Protein AF-A0A661DSW7-F1 (afdb_monomer)

Structure (mmCIF, N/CA/C/O backbone):
data_AF-A0A661DSW7-F1
#
_entry.id   AF-A0A661DSW7-F1
#
loop_
_atom_site.group_PDB
_atom_site.id
_atom_site.type_symbol
_atom_site.label_atom_id
_atom_site.label_alt_id
_atom_site.label_comp_id
_atom_site.label_asym_id
_atom_site.label_entity_id
_atom_site.label_seq_id
_atom_site.p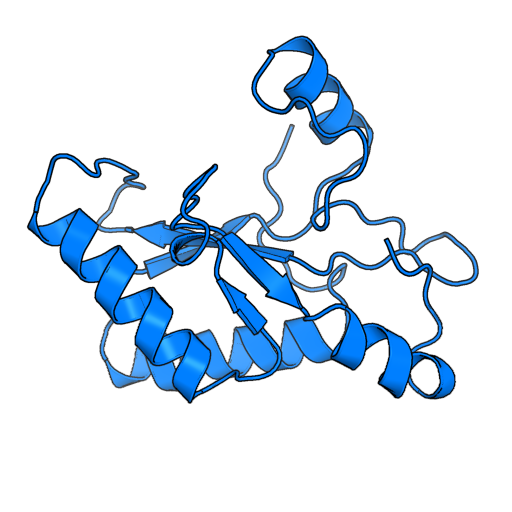dbx_PDB_ins_code
_atom_site.Cartn_x
_atom_site.Cartn_y
_atom_site.Cartn_z
_atom_site.occupancy
_atom_site.B_iso_or_equiv
_atom_site.auth_seq_id
_atom_site.auth_comp_id
_atom_site.auth_asym_id
_atom_site.auth_atom_id
_atom_site.pdbx_PDB_model_num
ATOM 1 N N . MET A 1 1 ? 10.900 18.777 4.172 1.00 61.47 1 MET A N 1
ATOM 2 C CA . MET A 1 1 ? 10.628 17.989 2.950 1.00 61.47 1 MET A CA 1
ATOM 3 C C . MET A 1 1 ? 9.214 17.454 2.988 1.00 61.47 1 MET A C 1
ATOM 5 O O . MET A 1 1 ? 8.763 17.044 4.053 1.00 61.47 1 MET A O 1
ATOM 9 N N . LYS A 1 2 ? 8.532 17.500 1.843 1.00 78.44 2 LYS A N 1
ATOM 10 C CA . LYS A 1 2 ? 7.146 17.061 1.670 1.00 78.44 2 LYS A CA 1
ATOM 11 C C . LYS A 1 2 ? 7.064 15.529 1.736 1.00 78.44 2 LYS A C 1
ATOM 13 O O . LYS A 1 2 ? 8.008 14.841 1.360 1.00 78.44 2 LYS A O 1
ATOM 18 N N . ILE A 1 3 ? 5.968 15.013 2.285 1.00 84.31 3 ILE A N 1
ATOM 19 C CA . ILE A 1 3 ? 5.612 13.593 2.187 1.00 84.31 3 ILE A CA 1
ATOM 20 C C . ILE A 1 3 ? 4.754 13.447 0.934 1.00 84.31 3 ILE A C 1
ATOM 22 O O . ILE A 1 3 ? 3.735 14.139 0.828 1.00 84.31 3 ILE A O 1
ATOM 26 N N . GLU A 1 4 ? 5.165 12.579 0.012 1.00 84.44 4 GLU A N 1
ATOM 27 C CA . GLU A 1 4 ? 4.417 12.336 -1.219 1.00 84.44 4 GLU A CA 1
ATOM 28 C C . GLU A 1 4 ? 3.260 11.368 -0.970 1.00 84.44 4 GLU A C 1
ATOM 30 O O . GLU A 1 4 ? 3.423 10.306 -0.364 1.00 84.44 4 GLU A O 1
ATOM 35 N N . ARG A 1 5 ? 2.076 11.753 -1.447 1.00 87.31 5 ARG A N 1
ATOM 36 C CA . ARG A 1 5 ? 0.819 10.983 -1.362 1.00 87.31 5 ARG A CA 1
ATOM 37 C C . ARG A 1 5 ? 0.164 10.803 -2.732 1.00 87.31 5 ARG A C 1
ATOM 39 O O . ARG A 1 5 ? -1.021 10.510 -2.811 1.00 87.31 5 ARG A O 1
ATOM 46 N N . VAL A 1 6 ? 0.926 11.064 -3.788 1.00 88.56 6 VAL A N 1
ATOM 47 C CA . VAL A 1 6 ? 0.507 10.899 -5.181 1.00 88.56 6 VAL A CA 1
ATOM 48 C C . VAL A 1 6 ? 1.088 9.595 -5.711 1.00 88.56 6 VAL A C 1
ATOM 50 O O . VAL A 1 6 ? 2.059 9.090 -5.160 1.00 88.56 6 VAL A O 1
ATOM 53 N N . THR A 1 7 ? 0.492 9.029 -6.751 1.00 91.88 7 THR A N 1
ATOM 54 C CA . THR A 1 7 ? 0.833 7.683 -7.230 1.00 91.88 7 THR A CA 1
ATOM 55 C C . THR A 1 7 ? 1.716 7.681 -8.475 1.00 91.88 7 THR A C 1
ATOM 57 O O . THR A 1 7 ? 2.211 6.624 -8.845 1.00 91.88 7 THR A O 1
ATOM 60 N N . ASP A 1 8 ? 1.993 8.843 -9.071 1.00 91.50 8 ASP A N 1
ATOM 61 C CA . ASP A 1 8 ? 2.697 8.986 -10.358 1.00 91.50 8 ASP A CA 1
ATOM 62 C C . ASP A 1 8 ? 4.110 8.378 -10.384 1.00 91.50 8 ASP A C 1
ATOM 64 O O . ASP A 1 8 ? 4.639 8.056 -11.443 1.00 91.50 8 ASP A O 1
ATOM 68 N N . MET A 1 9 ? 4.748 8.229 -9.219 1.00 92.81 9 MET A N 1
ATOM 69 C CA . MET A 1 9 ? 6.072 7.611 -9.093 1.00 92.81 9 MET A CA 1
ATOM 70 C C . MET A 1 9 ? 6.036 6.127 -8.713 1.00 92.81 9 MET A C 1
ATOM 72 O O . MET A 1 9 ? 7.092 5.508 -8.546 1.00 92.81 9 MET A O 1
ATOM 76 N N . CYS A 1 10 ? 4.848 5.576 -8.480 1.00 94.75 10 CYS A N 1
ATOM 77 C CA . CYS A 1 10 ? 4.674 4.188 -8.088 1.00 94.75 10 CYS A CA 1
ATOM 78 C C . CYS A 1 10 ? 4.751 3.273 -9.308 1.00 94.75 10 CYS A C 1
ATOM 80 O O . CYS A 1 10 ? 4.429 3.659 -10.428 1.00 94.75 10 CYS A O 1
ATOM 82 N N . HIS A 1 11 ? 5.160 2.031 -9.073 1.00 95.44 11 HIS A N 1
ATOM 83 C CA . HIS A 1 11 ? 5.108 0.993 -10.091 1.00 95.44 11 HIS A CA 1
ATOM 84 C C . HIS A 1 11 ? 3.652 0.822 -10.563 1.00 95.44 11 HIS A C 1
ATOM 86 O O . HIS A 1 11 ? 2.771 0.830 -9.702 1.00 95.44 11 HIS A O 1
ATOM 92 N N . PRO A 1 12 ? 3.359 0.606 -11.860 1.00 95.44 12 PRO A N 1
ATOM 93 C CA . PRO A 1 12 ? 1.979 0.480 -12.346 1.00 95.44 12 PRO A CA 1
ATOM 94 C C . PRO A 1 12 ? 1.129 -0.529 -11.556 1.00 95.44 12 PRO A C 1
ATOM 96 O O . PRO A 1 12 ? 0.057 -0.186 -11.078 1.00 95.44 12 PRO A O 1
ATOM 99 N N . LEU A 1 13 ? 1.672 -1.716 -11.260 1.00 96.06 13 LEU A N 1
ATOM 100 C CA . LEU A 1 13 ? 0.999 -2.696 -10.386 1.00 96.06 13 LEU A CA 1
ATOM 101 C C . LEU A 1 13 ? 0.703 -2.175 -8.966 1.00 96.06 13 LEU A C 1
ATOM 103 O O . LEU A 1 13 ? -0.281 -2.575 -8.353 1.00 96.06 13 LEU A O 1
ATOM 107 N N . MET A 1 14 ? 1.549 -1.297 -8.420 1.00 96.88 14 MET A N 1
ATOM 108 C CA . MET A 1 14 ? 1.283 -0.659 -7.129 1.00 96.88 14 MET A CA 1
ATOM 109 C C . MET A 1 14 ? 0.145 0.359 -7.252 1.00 96.88 14 MET A C 1
ATOM 111 O O . MET A 1 14 ? -0.678 0.440 -6.345 1.00 96.88 14 MET A O 1
ATOM 115 N N . VAL A 1 15 ? 0.060 1.099 -8.362 1.00 96.94 15 VAL A N 1
ATOM 116 C CA . VAL A 1 15 ? -1.072 2.002 -8.635 1.00 96.94 15 VAL A CA 1
ATOM 117 C C . VAL A 1 15 ? -2.383 1.211 -8.649 1.00 96.94 15 VAL A C 1
ATOM 119 O O . VAL A 1 15 ? -3.296 1.552 -7.898 1.00 96.94 15 VAL A O 1
ATOM 122 N N . ASP A 1 16 ? -2.427 0.093 -9.378 1.00 97.00 16 ASP A N 1
ATOM 123 C CA . ASP A 1 16 ? -3.597 -0.794 -9.432 1.00 97.00 16 ASP A CA 1
ATOM 124 C C . ASP A 1 16 ? -3.979 -1.330 -8.036 1.00 97.00 16 ASP A C 1
ATOM 126 O O . ASP A 1 16 ? -5.156 -1.404 -7.669 1.00 97.00 16 ASP A O 1
ATOM 130 N N . CYS A 1 17 ? -2.985 -1.682 -7.211 1.00 98.06 17 CYS A N 1
ATOM 131 C CA . CYS A 1 17 ? -3.223 -2.090 -5.825 1.00 98.06 17 CYS A CA 1
ATOM 132 C C . CYS A 1 17 ? -3.807 -0.949 -4.982 1.00 98.06 17 CYS A C 1
ATOM 134 O O . CYS A 1 17 ? -4.785 -1.162 -4.274 1.00 98.06 17 CYS A O 1
ATOM 136 N N . 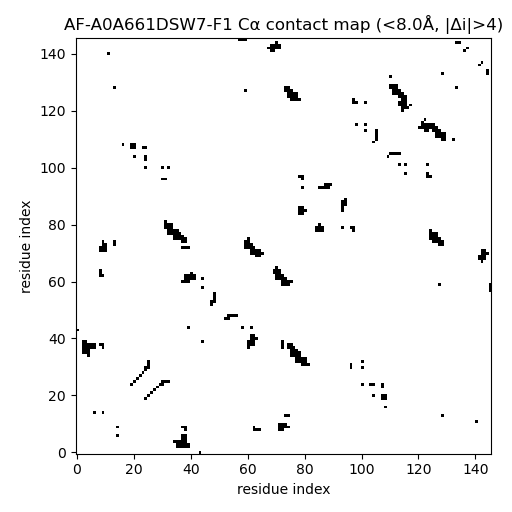ILE A 1 18 ? -3.259 0.265 -5.065 1.00 97.94 18 ILE A N 1
ATOM 137 C CA . ILE A 1 18 ? -3.762 1.434 -4.324 1.00 97.94 18 ILE A CA 1
ATOM 138 C C . ILE A 1 18 ? -5.222 1.723 -4.692 1.00 97.94 18 ILE A C 1
ATOM 140 O O . ILE A 1 18 ? -6.036 2.005 -3.808 1.00 97.94 18 ILE A O 1
ATOM 144 N N . GLU A 1 19 ? -5.578 1.628 -5.973 1.00 97.94 19 GLU A N 1
ATOM 145 C CA . GLU A 1 19 ? -6.955 1.806 -6.437 1.00 97.94 19 GLU A CA 1
ATOM 146 C C . GLU A 1 19 ? -7.896 0.734 -5.881 1.00 97.94 19 GLU A C 1
ATOM 148 O O . GLU A 1 19 ? -8.968 1.066 -5.359 1.00 97.94 19 GLU A O 1
ATOM 153 N N . ARG A 1 20 ? -7.489 -0.543 -5.917 1.00 98.31 20 ARG A N 1
ATOM 154 C CA . ARG A 1 20 ? -8.254 -1.637 -5.298 1.00 98.31 20 ARG A CA 1
ATOM 155 C C . ARG A 1 20 ? -8.402 -1.439 -3.794 1.00 98.31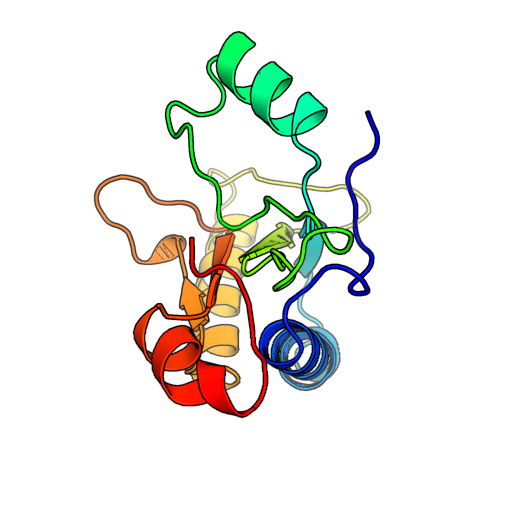 20 ARG A C 1
ATOM 157 O O . ARG A 1 20 ? -9.521 -1.509 -3.301 1.00 98.31 20 ARG A O 1
ATOM 164 N N . ILE A 1 21 ? -7.335 -1.093 -3.076 1.00 98.38 21 ILE A N 1
ATOM 165 C CA . ILE A 1 21 ? -7.384 -0.802 -1.635 1.00 98.38 21 ILE A CA 1
ATOM 166 C C . ILE A 1 21 ? -8.376 0.328 -1.347 1.00 98.38 21 ILE A C 1
ATOM 168 O O . ILE A 1 21 ? -9.228 0.200 -0.469 1.00 98.38 21 ILE A O 1
ATOM 172 N N . ASN A 1 22 ? -8.312 1.431 -2.095 1.00 97.62 22 ASN A N 1
ATOM 173 C CA . ASN A 1 22 ? -9.227 2.551 -1.891 1.00 97.62 22 ASN A CA 1
ATOM 174 C C . ASN A 1 22 ? -10.685 2.133 -2.119 1.00 97.62 22 ASN A C 1
ATOM 176 O O . ASN A 1 22 ? -11.542 2.417 -1.286 1.00 97.62 22 ASN A O 1
ATOM 180 N N . ASN A 1 23 ? -10.975 1.428 -3.210 1.00 98.00 23 ASN A N 1
ATOM 181 C CA . ASN A 1 23 ? -12.349 1.115 -3.598 1.00 98.00 23 ASN A CA 1
ATOM 182 C C . ASN A 1 23 ? -12.946 -0.070 -2.832 1.00 98.00 23 ASN A C 1
ATOM 184 O O . ASN A 1 23 ? -14.084 0.004 -2.370 1.00 98.00 23 ASN A O 1
ATOM 188 N N . LYS A 1 24 ? -12.188 -1.159 -2.708 1.00 98.19 24 LYS A N 1
ATOM 189 C CA . LYS A 1 24 ? -12.641 -2.445 -2.165 1.00 98.19 24 LYS A CA 1
ATOM 190 C C . LYS A 1 24 ? -12.404 -2.585 -0.672 1.00 98.19 24 LYS A C 1
ATOM 192 O O . LYS A 1 24 ? -13.142 -3.316 -0.031 1.00 98.19 24 LYS A O 1
ATOM 197 N N . VAL A 1 25 ? -11.444 -1.850 -0.108 1.00 98.12 25 VAL A N 1
ATOM 198 C CA . VAL A 1 25 ? -11.172 -1.895 1.333 1.00 98.12 25 VAL A CA 1
ATOM 199 C C . VAL A 1 25 ? -11.673 -0.632 2.026 1.00 98.12 25 VAL A C 1
ATOM 201 O O . VAL A 1 25 ? -12.564 -0.693 2.871 1.00 98.12 25 VAL A O 1
ATOM 204 N N . ILE A 1 26 ? -11.132 0.535 1.667 1.00 98.00 26 ILE A N 1
ATOM 205 C CA . ILE A 1 26 ? -11.405 1.785 2.390 1.00 98.00 26 ILE A CA 1
ATOM 206 C C . ILE A 1 26 ? -12.848 2.237 2.187 1.00 98.00 26 ILE A C 1
ATOM 208 O O . ILE A 1 26 ? -13.554 2.455 3.168 1.00 98.00 26 ILE A O 1
ATOM 212 N N . ASN A 1 27 ? -13.296 2.359 0.940 1.00 97.88 27 ASN A N 1
ATOM 213 C CA . ASN A 1 27 ? -14.634 2.854 0.631 1.00 97.88 27 ASN A CA 1
ATOM 214 C C . ASN A 1 27 ? -15.709 1.819 0.981 1.00 97.88 27 ASN A C 1
ATOM 216 O O . ASN A 1 27 ? -16.705 2.173 1.606 1.00 97.88 27 ASN A O 1
ATOM 220 N N . ALA A 1 28 ? -15.497 0.544 0.635 1.00 97.75 28 ALA A N 1
ATOM 221 C CA . ALA A 1 28 ? -16.485 -0.509 0.876 1.00 97.75 28 ALA A CA 1
ATOM 222 C C . ALA A 1 28 ? -16.741 -0.776 2.369 1.00 97.75 28 ALA A C 1
ATOM 224 O O . ALA A 1 28 ? -17.877 -1.039 2.756 1.00 97.75 28 ALA A O 1
ATOM 225 N N . HIS A 1 29 ? -15.708 -0.675 3.213 1.00 96.50 29 HIS A N 1
ATOM 226 C CA . HIS A 1 29 ? -15.822 -0.933 4.654 1.00 96.50 29 HIS A CA 1
ATOM 227 C C . HIS A 1 29 ? -15.781 0.334 5.512 1.00 96.50 29 HIS A C 1
ATOM 229 O O . HIS A 1 29 ? -15.735 0.239 6.738 1.00 96.50 29 HIS A O 1
ATOM 235 N N . ASN A 1 30 ? -15.778 1.517 4.886 1.00 96.31 30 ASN A N 1
ATOM 236 C CA . ASN A 1 30 ? -15.576 2.801 5.557 1.00 96.31 30 ASN A CA 1
ATOM 237 C C . ASN A 1 30 ? -14.358 2.778 6.507 1.00 96.31 30 ASN A C 1
ATOM 239 O O . ASN A 1 30 ? -14.415 3.255 7.643 1.00 96.31 30 ASN A O 1
ATOM 243 N N . ALA A 1 31 ? -13.254 2.170 6.063 1.00 97.06 31 ALA A N 1
ATOM 244 C CA . ALA A 1 31 ? -12.085 1.995 6.910 1.00 97.06 31 ALA A CA 1
ATOM 245 C C . ALA A 1 31 ? -11.453 3.369 7.226 1.00 97.06 31 ALA A C 1
ATOM 247 O O . ALA A 1 31 ? -11.206 4.171 6.311 1.00 97.06 31 ALA A O 1
ATOM 248 N N . PRO A 1 32 ? -11.114 3.659 8.495 1.00 97.44 32 PRO A N 1
ATOM 249 C CA . PRO A 1 32 ? -10.491 4.917 8.905 1.00 97.44 32 PRO A CA 1
ATOM 250 C C . PRO A 1 32 ? -8.984 4.926 8.598 1.00 97.44 32 PRO A C 1
ATOM 252 O O . PRO A 1 32 ? -8.172 5.349 9.412 1.00 97.44 32 PRO A O 1
ATOM 255 N N . MET A 1 33 ? -8.591 4.435 7.424 1.00 97.88 33 MET A N 1
ATOM 256 C CA . MET A 1 33 ? -7.206 4.333 6.967 1.00 97.88 33 MET A CA 1
ATOM 257 C C . MET A 1 33 ? -7.006 5.240 5.759 1.00 97.88 33 MET A C 1
ATOM 259 O O . MET A 1 33 ? -7.889 5.352 4.906 1.00 97.88 33 MET A O 1
ATOM 263 N N . ARG A 1 34 ? -5.868 5.930 5.677 1.00 97.12 34 ARG A N 1
ATOM 264 C CA . ARG A 1 34 ? -5.547 6.829 4.558 1.00 97.12 34 ARG A CA 1
ATOM 265 C C . ARG A 1 34 ? -4.101 6.646 4.116 1.00 97.12 34 ARG A C 1
ATOM 267 O O . ARG A 1 34 ? -3.233 6.375 4.946 1.00 97.12 34 ARG A O 1
ATOM 274 N N . LEU A 1 35 ? -3.855 6.828 2.817 1.00 96.69 35 LEU A N 1
ATOM 275 C CA . LEU A 1 35 ? -2.510 6.807 2.246 1.00 96.69 35 LEU A CA 1
ATOM 276 C C . LEU A 1 35 ? -1.687 7.943 2.864 1.00 96.69 35 LEU A C 1
ATOM 278 O O . LEU A 1 35 ? -1.995 9.128 2.700 1.00 96.69 35 LEU A O 1
ATOM 282 N N . PHE A 1 36 ? -0.654 7.575 3.611 1.00 95.69 36 PHE A N 1
ATOM 283 C CA . PHE A 1 36 ? 0.209 8.509 4.314 1.00 95.69 36 PHE A CA 1
ATOM 284 C C . PHE A 1 36 ? 1.468 8.831 3.520 1.00 95.69 36 PHE A C 1
ATOM 286 O O . PHE A 1 36 ? 1.810 10.009 3.421 1.00 95.69 36 PHE A O 1
ATOM 293 N N . GLU A 1 37 ? 2.135 7.813 2.974 1.00 93.81 37 GLU A N 1
ATOM 294 C CA . GLU A 1 37 ? 3.361 7.951 2.189 1.00 93.81 37 GLU A CA 1
ATOM 295 C C . GLU A 1 37 ? 3.364 6.969 1.015 1.00 93.81 37 GLU A C 1
ATOM 297 O O . GLU A 1 37 ? 2.959 5.820 1.146 1.00 93.81 37 GLU A O 1
ATOM 302 N N . SER A 1 38 ? 3.849 7.440 -0.127 1.00 91.69 38 SER A N 1
ATOM 303 C CA . SER A 1 38 ? 4.075 6.657 -1.342 1.00 91.69 38 SER A CA 1
ATOM 304 C C . SER A 1 38 ? 5.557 6.743 -1.710 1.00 91.69 38 SER A C 1
ATOM 306 O O . SER A 1 38 ? 6.383 6.082 -1.087 1.00 91.69 38 SER A O 1
ATOM 308 N N . GLY A 1 39 ? 5.921 7.605 -2.658 1.00 89.19 39 GLY A N 1
ATOM 309 C CA . GLY A 1 39 ? 7.299 7.847 -3.063 1.00 89.19 39 GLY A CA 1
ATOM 310 C C . GLY A 1 39 ? 8.134 8.637 -2.054 1.00 89.19 39 GLY A C 1
ATOM 311 O O . GLY A 1 39 ? 7.670 9.541 -1.357 1.00 89.19 39 GLY A O 1
ATOM 312 N N . ARG A 1 40 ? 9.431 8.342 -2.040 1.00 89.75 40 ARG A N 1
ATOM 313 C CA . ARG A 1 40 ? 10.460 9.017 -1.257 1.00 89.75 40 ARG A CA 1
ATOM 314 C C . ARG A 1 40 ? 11.639 9.390 -2.148 1.00 89.75 40 ARG A C 1
ATOM 316 O O . ARG A 1 40 ? 12.224 8.541 -2.809 1.00 89.75 40 ARG A O 1
ATOM 323 N N . THR A 1 41 ? 12.030 10.659 -2.116 1.00 87.06 41 THR A N 1
ATOM 324 C CA . THR A 1 41 ? 13.257 11.119 -2.776 1.00 87.06 41 THR A CA 1
ATOM 325 C C . THR A 1 41 ? 14.502 10.680 -2.001 1.00 87.06 41 THR A C 1
ATOM 327 O O . THR A 1 41 ? 14.445 10.469 -0.782 1.00 87.06 41 THR A O 1
ATOM 330 N N . HIS A 1 42 ? 15.646 10.596 -2.689 1.00 85.12 42 HIS A N 1
ATOM 331 C CA . HIS A 1 42 ? 16.932 10.269 -2.065 1.00 85.12 42 HIS A CA 1
ATOM 332 C C . HIS A 1 42 ? 17.262 11.192 -0.887 1.00 85.12 42 HIS A C 1
ATOM 334 O O . HIS A 1 42 ? 17.584 10.698 0.190 1.00 85.12 42 HIS A O 1
ATOM 340 N N . ASP A 1 43 ? 17.080 12.506 -1.028 1.00 84.81 43 ASP A N 1
ATOM 341 C CA . ASP A 1 43 ? 17.398 13.455 0.046 1.00 84.81 43 ASP A CA 1
ATOM 342 C C . ASP A 1 43 ? 16.571 13.207 1.315 1.00 84.81 43 ASP A C 1
ATOM 344 O O . ASP A 1 43 ? 17.090 13.248 2.435 1.00 84.81 43 ASP A O 1
ATOM 348 N N . ARG A 1 44 ? 15.276 12.889 1.160 1.00 83.12 44 ARG A N 1
ATOM 349 C CA . ARG A 1 44 ? 14.414 12.555 2.300 1.00 83.12 44 ARG A CA 1
ATOM 350 C C . ARG A 1 44 ? 14.872 11.260 2.958 1.00 83.12 44 ARG A C 1
ATOM 352 O O . ARG A 1 44 ? 14.843 11.165 4.184 1.00 83.12 44 ARG A O 1
ATOM 359 N N . HIS A 1 45 ? 15.286 10.272 2.171 1.00 84.69 45 HIS A N 1
ATOM 360 C CA . HIS A 1 45 ? 15.792 9.013 2.703 1.00 84.69 45 HIS A CA 1
ATOM 361 C C . HIS A 1 45 ? 17.109 9.196 3.466 1.00 84.69 45 HIS A C 1
ATOM 363 O O . HIS A 1 45 ? 17.205 8.746 4.607 1.00 84.69 45 HIS A O 1
ATOM 369 N N . SER A 1 46 ? 18.056 9.955 2.913 1.00 84.12 46 SER A N 1
ATOM 370 C CA . SER A 1 46 ? 19.313 10.321 3.577 1.00 84.12 46 SER A CA 1
ATOM 371 C C . SER A 1 46 ? 19.069 11.038 4.905 1.00 84.12 46 SER A C 1
ATOM 373 O O . SER A 1 46 ? 19.677 10.701 5.920 1.00 84.12 46 SER A O 1
ATOM 375 N N . MET A 1 47 ? 18.106 11.963 4.944 1.00 85.25 47 MET A N 1
ATOM 376 C CA . MET A 1 47 ? 17.696 12.617 6.188 1.00 85.25 47 MET A CA 1
ATOM 377 C C . MET A 1 47 ? 17.127 11.616 7.214 1.00 85.25 47 MET A C 1
ATOM 379 O O . MET A 1 47 ? 17.387 11.749 8.410 1.00 85.25 47 MET A O 1
ATOM 383 N N . LEU A 1 48 ? 16.342 10.618 6.788 1.00 83.25 48 LEU A N 1
ATOM 384 C CA . LEU A 1 48 ? 15.814 9.585 7.693 1.00 83.25 48 LEU A CA 1
ATOM 385 C C . LEU A 1 48 ? 16.926 8.692 8.261 1.00 83.25 48 LEU A 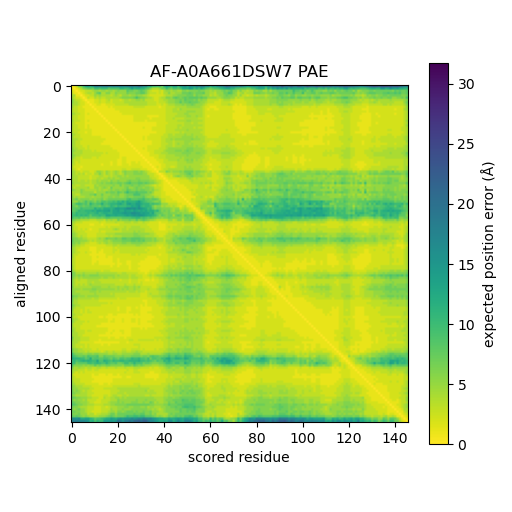C 1
ATOM 387 O O . LEU A 1 48 ? 16.861 8.352 9.445 1.00 83.25 48 LEU A O 1
ATOM 391 N N . ILE A 1 49 ? 17.940 8.361 7.455 1.00 84.19 49 ILE A N 1
ATOM 392 C CA . ILE A 1 49 ? 19.136 7.626 7.896 1.00 84.19 49 ILE A CA 1
ATOM 393 C C . ILE A 1 49 ? 19.887 8.444 8.954 1.00 84.19 49 ILE A C 1
ATOM 395 O O . ILE A 1 49 ? 20.122 7.956 10.057 1.00 84.19 49 ILE A O 1
ATOM 399 N N . GLN A 1 50 ? 20.178 9.719 8.671 1.00 86.38 50 GLN A N 1
ATOM 400 C CA . GLN A 1 50 ? 20.881 10.616 9.602 1.00 86.38 50 GLN A CA 1
ATOM 401 C C . GLN A 1 50 ? 20.144 10.789 10.938 1.00 86.38 50 GLN A C 1
ATOM 403 O O . GLN A 1 50 ? 20.768 10.929 11.985 1.00 86.38 50 GLN A O 1
ATOM 408 N N . ARG A 1 51 ? 18.807 10.748 10.922 1.00 85.56 51 ARG A N 1
ATOM 409 C CA . ARG A 1 51 ? 17.964 10.828 12.128 1.00 85.56 51 ARG A CA 1
ATOM 410 C C . ARG A 1 51 ? 17.792 9.489 12.853 1.00 85.56 51 ARG A C 1
ATOM 412 O O . ARG A 1 51 ? 17.000 9.420 13.793 1.00 85.56 51 ARG A O 1
ATOM 419 N N . GLY A 1 52 ? 18.446 8.420 12.393 1.00 83.88 52 GLY A N 1
ATOM 420 C CA . GLY A 1 52 ? 18.317 7.075 12.955 1.00 83.88 52 GLY A CA 1
ATOM 421 C C . GLY A 1 52 ? 16.908 6.484 12.836 1.00 83.88 52 GLY A C 1
ATOM 422 O O . GLY A 1 52 ? 16.556 5.582 13.591 1.00 83.88 52 GLY A O 1
ATOM 423 N N . LYS A 1 53 ? 16.073 7.007 11.924 1.00 81.69 53 LYS A N 1
ATOM 424 C CA . LYS A 1 53 ? 14.697 6.528 11.696 1.00 81.69 53 LYS A CA 1
ATOM 425 C C . LYS A 1 53 ? 14.643 5.305 10.786 1.00 81.69 53 LYS A C 1
ATOM 427 O O . LYS A 1 53 ? 13.651 4.590 10.800 1.00 81.69 53 LYS A O 1
ATOM 432 N N . THR A 1 54 ? 15.700 5.070 10.018 1.00 77.88 54 THR A N 1
ATOM 433 C CA . THR A 1 54 ? 15.924 3.851 9.242 1.00 77.88 54 THR A CA 1
ATOM 434 C C . THR A 1 54 ? 17.408 3.510 9.290 1.00 77.88 54 THR A C 1
ATOM 436 O O . THR A 1 54 ? 18.244 4.413 9.335 1.00 77.88 54 THR A O 1
ATOM 439 N N . LYS A 1 55 ? 17.729 2.216 9.300 1.00 73.75 55 LYS A N 1
ATOM 440 C CA . LYS A 1 55 ? 19.097 1.714 9.089 1.00 73.75 55 LYS A CA 1
ATOM 441 C C . LYS A 1 55 ? 19.289 1.168 7.675 1.00 73.75 55 LYS A C 1
ATOM 443 O O . LYS A 1 55 ? 20.422 0.967 7.252 1.00 73.75 55 LYS A O 1
ATOM 448 N N . ASP A 1 56 ? 18.190 0.969 6.955 1.00 74.44 56 ASP A N 1
ATOM 449 C CA . ASP A 1 56 ? 18.211 0.467 5.593 1.00 74.44 56 ASP A CA 1
ATOM 450 C C . ASP A 1 56 ? 18.595 1.600 4.647 1.00 74.44 56 ASP A C 1
ATOM 452 O O . ASP A 1 56 ? 17.953 2.653 4.641 1.00 74.44 56 ASP A O 1
ATOM 456 N N . VAL A 1 57 ? 19.658 1.358 3.878 1.00 69.94 57 VAL A N 1
ATOM 457 C CA . VAL A 1 57 ? 20.181 2.255 2.833 1.00 69.94 57 VAL A CA 1
ATOM 458 C C . VAL A 1 57 ? 19.343 2.158 1.552 1.00 69.94 57 VAL A C 1
ATOM 460 O O . VAL A 1 57 ? 19.316 3.083 0.744 1.00 69.94 57 VAL A O 1
ATOM 463 N N . VAL A 1 58 ? 18.644 1.033 1.374 1.00 77.44 58 VAL A N 1
ATOM 464 C CA . VAL A 1 58 ? 17.730 0.782 0.259 1.00 77.44 58 VAL A CA 1
ATOM 465 C C . VAL A 1 58 ? 16.317 0.696 0.820 1.00 77.44 58 VAL A C 1
ATOM 467 O O . VAL A 1 58 ? 16.028 -0.135 1.677 1.00 77.44 58 VAL A O 1
ATOM 470 N N . SER A 1 59 ? 15.425 1.559 0.339 1.00 85.19 59 SER A N 1
ATOM 471 C CA . SER A 1 59 ? 14.019 1.578 0.739 1.00 85.19 59 SER A CA 1
ATOM 472 C C . SER A 1 59 ? 13.121 1.402 -0.475 1.00 85.19 59 SER A C 1
ATOM 474 O O . SER A 1 59 ? 13.319 2.063 -1.488 1.00 85.19 59 SER A O 1
ATOM 476 N N . ARG A 1 60 ? 12.078 0.577 -0.340 1.00 91.12 60 ARG A N 1
ATOM 477 C CA . ARG A 1 60 ? 11.057 0.354 -1.379 1.00 91.12 60 ARG A CA 1
ATOM 478 C C . ARG A 1 60 ? 10.227 1.599 -1.710 1.00 91.12 60 ARG A C 1
ATOM 480 O O . ARG A 1 60 ? 9.568 1.628 -2.741 1.00 91.12 60 ARG A O 1
ATOM 487 N N . HIS A 1 61 ? 10.289 2.632 -0.867 1.00 92.88 61 HIS A N 1
ATOM 488 C CA . HIS A 1 61 ? 9.696 3.936 -1.163 1.00 92.88 61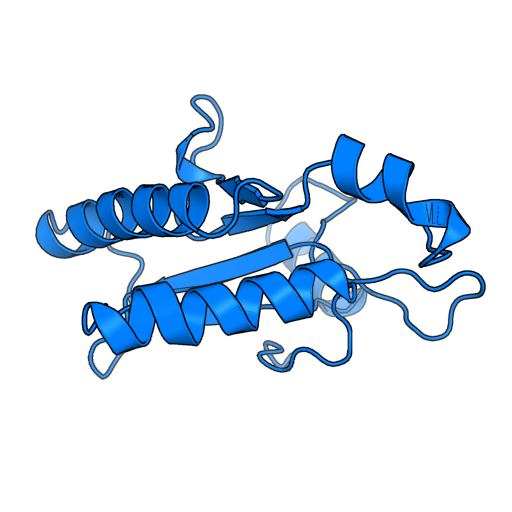 HIS A CA 1
ATOM 489 C C . HIS A 1 61 ? 10.544 4.777 -2.125 1.00 92.88 61 HIS A C 1
ATOM 491 O O . HIS A 1 61 ? 10.042 5.756 -2.673 1.00 92.88 61 HIS A O 1
ATOM 497 N N . LEU A 1 62 ? 11.838 4.467 -2.287 1.00 91.75 62 LEU A N 1
ATOM 498 C CA . LEU A 1 62 ? 12.706 5.240 -3.172 1.00 91.75 62 LEU A CA 1
ATOM 499 C C . LEU A 1 62 ? 12.204 5.167 -4.610 1.00 91.75 62 LEU A C 1
ATOM 501 O O . LEU A 1 62 ? 11.800 4.109 -5.083 1.00 91.75 62 LEU A O 1
ATOM 505 N N . PHE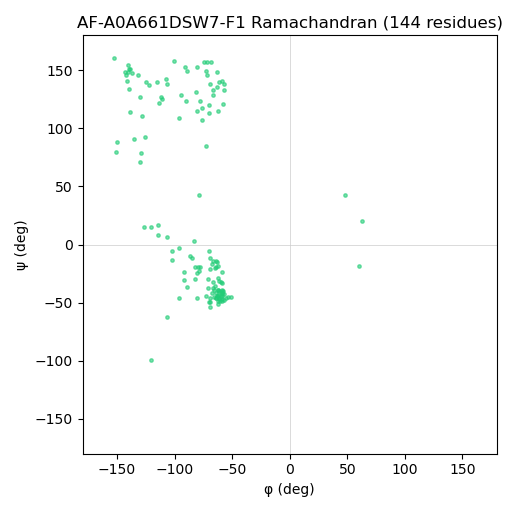 A 1 63 ? 12.272 6.299 -5.301 1.00 91.75 63 PHE A N 1
ATOM 506 C CA . PHE A 1 63 ? 11.986 6.372 -6.724 1.00 91.75 63 PHE A CA 1
ATOM 507 C C . PHE A 1 63 ? 12.977 7.291 -7.434 1.00 91.75 63 PHE A C 1
ATOM 509 O O . PHE A 1 63 ? 13.475 8.268 -6.870 1.00 91.75 63 PHE A O 1
ATOM 516 N N . ASN A 1 64 ? 13.208 6.991 -8.705 1.00 91.00 64 ASN A N 1
ATOM 517 C CA . ASN A 1 64 ? 13.841 7.859 -9.679 1.00 91.00 64 ASN A CA 1
ATOM 518 C C . ASN A 1 64 ? 13.273 7.534 -11.068 1.00 91.00 64 ASN A C 1
ATOM 520 O O . ASN A 1 64 ? 13.815 6.714 -11.809 1.00 91.00 64 ASN A O 1
ATOM 524 N N . ILE A 1 65 ? 12.174 8.203 -11.419 1.00 90.06 65 ILE A N 1
ATOM 525 C CA . ILE A 1 65 ? 11.484 8.027 -12.708 1.00 90.06 65 ILE A CA 1
ATOM 526 C C . ILE A 1 65 ? 12.281 8.563 -13.907 1.00 90.06 65 ILE A C 1
ATOM 528 O O . ILE A 1 65 ? 11.906 8.309 -15.042 1.00 90.06 65 ILE A O 1
ATOM 532 N N . LYS A 1 66 ? 13.361 9.323 -13.667 1.00 90.50 66 LYS A N 1
ATOM 533 C CA . LYS A 1 66 ? 14.249 9.841 -14.720 1.00 90.50 66 LYS A CA 1
ATOM 534 C C . LYS A 1 66 ? 15.359 8.858 -15.100 1.00 90.50 66 LYS A C 1
ATOM 536 O O . LYS A 1 66 ? 16.103 9.137 -16.033 1.00 90.50 66 LYS A O 1
ATOM 541 N N . ASN A 1 67 ? 15.525 7.778 -14.336 1.00 89.06 67 ASN A N 1
ATOM 542 C CA . ASN A 1 67 ? 16.491 6.732 -14.648 1.00 89.06 67 ASN A CA 1
ATOM 543 C C . ASN A 1 67 ? 16.025 5.906 -15.857 1.00 89.06 67 ASN A C 1
ATOM 545 O O . ASN A 1 67 ? 14.823 5.828 -16.103 1.00 89.06 67 ASN A O 1
ATOM 549 N N . ASP A 1 68 ? 16.955 5.254 -16.556 1.00 89.69 68 ASP A N 1
ATOM 550 C CA . ASP A 1 68 ? 16.640 4.310 -17.632 1.00 89.69 68 ASP A CA 1
ATOM 551 C C . ASP A 1 68 ? 17.368 2.969 -17.395 1.00 89.69 68 ASP A C 1
ATOM 553 O O . ASP A 1 68 ? 18.602 2.934 -17.444 1.00 89.69 68 ASP A O 1
ATOM 557 N N . PRO A 1 69 ? 16.649 1.880 -17.058 1.00 89.50 69 PRO A N 1
ATOM 558 C CA . PRO A 1 69 ? 15.205 1.826 -16.815 1.00 89.50 69 PRO A CA 1
ATOM 559 C C . PRO A 1 69 ? 14.802 2.582 -15.527 1.00 89.50 69 PRO A C 1
ATOM 561 O O . PRO A 1 69 ? 15.629 2.761 -14.625 1.00 89.50 69 PRO A O 1
ATOM 564 N N . PRO A 1 70 ? 13.543 3.034 -15.386 1.00 92.38 70 PRO A N 1
ATOM 565 C CA . PRO A 1 70 ? 13.102 3.814 -14.228 1.00 92.38 70 PRO A CA 1
ATOM 566 C C . PRO A 1 70 ? 13.204 3.026 -12.916 1.00 92.38 70 PRO A C 1
ATOM 568 O O . PRO A 1 70 ? 13.004 1.813 -12.871 1.00 92.38 70 PRO A O 1
ATOM 571 N N . LEU A 1 71 ? 13.471 3.727 -11.812 1.00 92.12 71 LEU A N 1
ATOM 572 C CA . LEU A 1 71 ? 13.291 3.186 -10.464 1.00 92.12 71 LEU A CA 1
ATOM 573 C C . LEU A 1 71 ? 11.926 3.636 -9.944 1.00 92.12 71 LEU A C 1
ATOM 575 O O . LEU A 1 71 ? 11.740 4.811 -9.621 1.00 92.12 71 LEU A O 1
ATOM 579 N N . PHE A 1 72 ? 10.979 2.711 -9.842 1.00 93.31 72 PHE A N 1
ATOM 580 C CA . PHE A 1 72 ? 9.660 3.001 -9.289 1.00 93.31 72 PHE A CA 1
ATOM 581 C C . PHE A 1 72 ? 9.613 2.807 -7.775 1.00 93.31 72 PHE A C 1
ATOM 583 O O . PHE A 1 72 ? 10.252 1.913 -7.220 1.00 93.31 72 PHE A O 1
ATOM 590 N N . CYS A 1 73 ? 8.760 3.594 -7.123 1.00 94.06 73 CYS A N 1
ATOM 591 C CA . CYS A 1 73 ? 8.326 3.291 -5.771 1.00 94.06 73 CYS A CA 1
ATOM 592 C C . CYS A 1 73 ? 7.478 2.007 -5.786 1.00 94.06 73 CYS A C 1
ATOM 594 O O . CYS A 1 73 ? 6.525 1.876 -6.555 1.00 94.06 73 CYS A O 1
ATOM 596 N N . THR A 1 74 ? 7.825 1.055 -4.927 1.00 95.69 74 THR A N 1
ATOM 597 C CA . THR A 1 74 ? 7.170 -0.260 -4.825 1.00 95.69 74 THR A CA 1
ATOM 598 C C . THR A 1 74 ? 6.584 -0.504 -3.438 1.00 95.69 74 THR A C 1
ATOM 600 O O . THR A 1 74 ? 6.231 -1.636 -3.116 1.00 95.69 74 THR A O 1
ATOM 603 N N . ALA A 1 75 ? 6.457 0.549 -2.623 1.00 95.69 75 ALA A N 1
ATOM 604 C CA . ALA A 1 75 ? 5.853 0.494 -1.301 1.00 95.69 75 ALA A CA 1
ATOM 605 C C . ALA A 1 75 ? 4.988 1.712 -0.974 1.00 95.69 75 ALA A C 1
ATOM 607 O O . ALA A 1 75 ? 5.208 2.818 -1.462 1.00 95.69 75 ALA A O 1
ATOM 608 N N . VAL A 1 76 ? 4.025 1.507 -0.086 1.00 97.25 76 VAL A N 1
ATOM 609 C CA . VAL A 1 76 ? 3.127 2.536 0.427 1.00 97.25 76 VAL A CA 1
ATOM 610 C C . VAL A 1 76 ? 2.889 2.337 1.912 1.00 97.25 76 VAL A C 1
ATOM 612 O O . VAL A 1 76 ? 2.854 1.212 2.404 1.00 97.25 76 VAL A O 1
ATOM 615 N N . ASP A 1 77 ? 2.688 3.446 2.615 1.00 97.44 77 ASP A N 1
ATOM 616 C CA . ASP A 1 77 ? 2.298 3.441 4.015 1.00 97.44 77 ASP A CA 1
ATOM 617 C C . ASP A 1 77 ? 0.863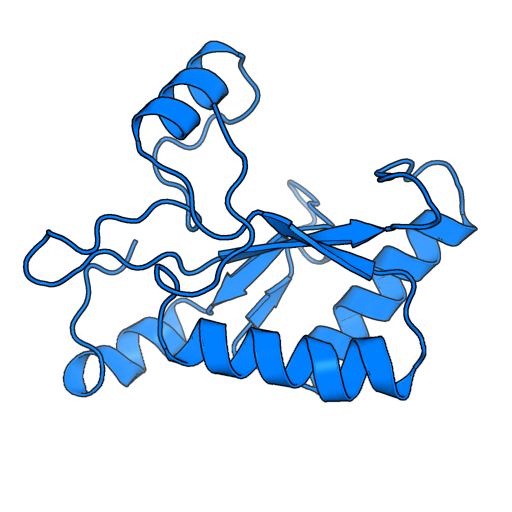 3.954 4.158 1.00 97.44 77 ASP A C 1
ATOM 619 O O . ASP A 1 77 ? 0.552 5.078 3.751 1.00 97.44 77 ASP A O 1
ATOM 623 N N . TYR A 1 78 ? 0.002 3.164 4.796 1.00 97.88 78 TYR A N 1
ATOM 624 C CA . TYR A 1 78 ? -1.337 3.568 5.223 1.00 97.88 78 TYR A CA 1
ATOM 625 C C . TYR A 1 78 ? -1.373 3.766 6.732 1.00 97.88 78 TYR A C 1
ATOM 627 O O . TYR A 1 78 ? -0.819 2.978 7.495 1.00 97.88 78 TYR A O 1
ATOM 635 N N . VAL A 1 79 ? -2.044 4.824 7.176 1.00 97.75 79 VAL A N 1
ATOM 636 C CA . VAL A 1 79 ? -2.098 5.203 8.591 1.00 97.75 79 VAL A CA 1
ATOM 637 C C . VAL A 1 79 ? -3.539 5.478 8.989 1.00 97.75 79 VAL A C 1
ATOM 639 O O . VAL A 1 79 ? -4.323 5.996 8.188 1.00 97.75 79 VAL A O 1
ATOM 642 N N . TYR A 1 80 ? -3.874 5.148 10.237 1.00 97.88 80 TYR A N 1
ATOM 643 C CA . TYR A 1 80 ? -5.161 5.496 10.821 1.00 97.88 80 TYR A CA 1
ATOM 644 C C . TYR A 1 80 ? -5.376 7.012 10.779 1.00 97.88 80 TYR A C 1
ATOM 646 O O . TYR A 1 80 ? -4.502 7.798 11.168 1.00 97.88 80 TYR A O 1
ATOM 654 N N . TYR A 1 81 ? -6.557 7.422 10.336 1.00 96.88 81 TYR A N 1
ATOM 655 C CA . TYR A 1 81 ? -6.940 8.814 10.220 1.00 96.88 81 TYR A CA 1
ATOM 656 C C . TYR A 1 81 ? -8.384 9.028 10.669 1.00 96.88 81 TYR A C 1
ATOM 658 O O . TYR A 1 81 ? -9.332 8.623 10.001 1.00 96.88 81 TYR A O 1
ATOM 666 N N . ASP A 1 82 ? -8.526 9.762 11.768 1.00 93.81 82 ASP A N 1
ATOM 667 C CA . ASP A 1 82 ? -9.791 10.337 12.221 1.00 93.81 82 ASP A CA 1
ATOM 668 C C . ASP A 1 82 ? -9.530 11.783 12.636 1.00 93.81 82 ASP A C 1
ATOM 670 O O . ASP A 1 82 ? -9.070 12.057 13.748 1.00 93.81 82 ASP A O 1
ATOM 674 N N . LYS A 1 83 ? -9.690 12.705 11.676 1.00 93.69 83 LYS A N 1
ATOM 675 C CA . LYS A 1 83 ? -9.341 14.143 11.758 1.00 93.69 83 LYS A CA 1
ATOM 676 C C . LYS A 1 83 ? -7.854 14.438 12.027 1.00 93.69 83 LYS A C 1
ATOM 678 O O . LYS A 1 83 ? -7.385 15.538 11.747 1.00 93.69 83 LYS A O 1
ATOM 683 N N . LYS A 1 84 ? -7.095 13.459 12.521 1.00 94.31 84 LYS A N 1
ATOM 684 C CA . LYS A 1 84 ? -5.655 13.468 12.774 1.00 94.31 84 LYS A CA 1
ATOM 685 C C . LYS A 1 84 ? -5.055 12.098 12.452 1.00 94.31 84 LYS A C 1
ATOM 687 O O . LYS A 1 84 ? -5.699 11.067 12.637 1.00 94.31 84 LYS A O 1
ATOM 692 N N . TRP A 1 85 ? -3.802 12.106 12.009 1.00 95.56 85 TRP A N 1
ATOM 693 C CA . TRP A 1 85 ? -3.006 10.894 11.811 1.00 95.56 85 TRP A CA 1
ATOM 694 C C . TRP A 1 85 ? -2.663 10.249 13.154 1.00 95.56 85 TRP A C 1
ATOM 696 O O . TRP A 1 85 ? -2.295 10.958 14.095 1.00 95.56 85 TRP A O 1
ATOM 706 N N . SER A 1 86 ? -2.744 8.922 13.243 1.00 95.44 86 SER A N 1
ATOM 707 C CA . SER A 1 86 ? -2.383 8.191 14.457 1.00 95.44 86 SER A CA 1
ATOM 708 C C . SER A 1 86 ? -1.633 6.893 14.175 1.00 95.44 86 SER A C 1
ATOM 710 O O . SER A 1 86 ? -2.058 6.064 13.377 1.00 95.44 86 SER A O 1
ATOM 712 N N . TRP A 1 87 ? -0.548 6.697 14.923 1.00 94.12 87 TRP A N 1
ATOM 713 C CA . TRP A 1 87 ? 0.228 5.453 15.008 1.00 94.12 87 TRP A CA 1
ATOM 714 C C . TRP A 1 87 ? 0.134 4.836 16.406 1.00 94.12 87 TRP A C 1
ATOM 716 O O . TRP A 1 87 ? 1.000 4.061 16.803 1.00 94.12 87 TRP A O 1
ATOM 726 N N . ASN A 1 88 ? -0.845 5.253 17.216 1.00 92.69 88 ASN A N 1
ATOM 727 C CA . ASN A 1 88 ? -0.913 4.857 18.616 1.00 92.69 88 ASN A CA 1
ATOM 728 C C . ASN A 1 88 ? -1.340 3.390 18.764 1.00 92.69 88 ASN A C 1
ATOM 730 O O . ASN A 1 88 ? -2.502 3.097 19.011 1.00 92.69 88 ASN A O 1
ATOM 734 N N . LEU A 1 89 ? -0.382 2.472 18.668 1.00 90.38 89 LEU A N 1
ATOM 735 C CA . LEU A 1 89 ? -0.615 1.033 18.817 1.00 90.38 89 LEU A CA 1
ATOM 736 C C . LEU A 1 89 ? -0.956 0.611 20.257 1.00 90.38 89 LEU A C 1
ATOM 738 O O . LEU A 1 89 ? -1.249 -0.556 20.481 1.00 90.38 89 LEU A O 1
ATOM 742 N N . ARG A 1 90 ? -0.898 1.527 21.238 1.00 93.19 90 ARG A N 1
ATOM 743 C CA . ARG A 1 90 ? -1.395 1.269 22.603 1.00 93.19 90 ARG A CA 1
ATOM 744 C C . ARG A 1 90 ? -2.912 1.413 22.701 1.00 93.19 90 ARG A C 1
ATOM 746 O O . ARG A 1 90 ? -3.502 0.930 23.659 1.00 93.19 90 ARG A O 1
ATOM 753 N N . ASP A 1 91 ? -3.523 2.109 21.747 1.00 95.25 91 ASP A N 1
ATOM 754 C CA . ASP A 1 91 ? -4.970 2.165 21.608 1.00 95.25 91 ASP A CA 1
ATOM 755 C C . ASP A 1 91 ? -5.433 0.897 20.887 1.00 95.25 91 ASP A C 1
ATOM 757 O O . ASP A 1 91 ? -5.092 0.668 19.722 1.00 95.25 91 ASP A O 1
ATOM 761 N N . SER A 1 92 ? -6.195 0.063 21.592 1.00 94.62 92 SER A N 1
ATOM 762 C CA . SER A 1 92 ? -6.664 -1.225 21.080 1.00 94.62 92 SER A CA 1
ATOM 763 C C . SER A 1 92 ? -7.564 -1.082 19.854 1.00 94.62 92 SER A C 1
ATOM 765 O O . SER A 1 92 ? -7.561 -1.965 18.997 1.00 94.62 92 SER A O 1
ATOM 767 N N . THR A 1 93 ? -8.290 0.031 19.719 1.00 95.19 93 THR A N 1
ATOM 768 C CA . THR A 1 93 ? -9.144 0.300 18.556 1.00 95.19 93 THR A CA 1
ATOM 769 C C . THR A 1 93 ? -8.281 0.572 17.332 1.00 95.19 93 THR A C 1
ATOM 771 O O . THR A 1 93 ? -8.461 -0.057 16.291 1.00 95.19 93 THR A O 1
ATOM 774 N N . ILE A 1 94 ? -7.293 1.461 17.464 1.00 95.44 94 ILE A N 1
ATOM 775 C CA . ILE A 1 94 ? -6.365 1.784 16.371 1.00 95.44 94 ILE A CA 1
ATOM 776 C C . ILE A 1 94 ? -5.544 0.551 15.985 1.00 95.44 94 ILE A C 1
ATOM 778 O O . ILE A 1 94 ? -5.398 0.251 14.801 1.00 95.44 94 ILE A O 1
ATOM 782 N N . GLN A 1 95 ? -5.039 -0.194 16.969 1.00 95.12 95 GLN A N 1
ATOM 783 C CA . GLN A 1 95 ? -4.293 -1.424 16.723 1.00 95.12 95 GLN A CA 1
ATOM 784 C C . GLN A 1 95 ? -5.143 -2.463 15.976 1.00 95.12 95 GLN A C 1
ATOM 786 O O . GLN A 1 95 ? -4.671 -3.052 15.003 1.00 95.12 95 GLN A O 1
ATOM 791 N N . SER A 1 96 ? -6.399 -2.659 16.390 1.00 96.38 96 SER A N 1
ATOM 792 C CA . SER A 1 96 ? -7.322 -3.588 15.725 1.00 96.38 96 SER A CA 1
ATOM 793 C C . SER A 1 96 ? -7.596 -3.169 14.284 1.00 96.38 96 SER A C 1
ATOM 795 O O . SER A 1 96 ? -7.611 -4.023 13.401 1.00 96.38 96 SER A O 1
ATOM 797 N N . TRP A 1 97 ? -7.727 -1.864 14.018 1.00 97.44 97 TRP A N 1
ATOM 798 C CA . TRP A 1 97 ? -7.870 -1.351 12.655 1.00 97.44 97 TRP A CA 1
ATOM 799 C C . TRP A 1 97 ? -6.658 -1.640 11.784 1.00 97.44 97 TRP A C 1
ATOM 801 O O . TRP A 1 97 ? -6.840 -2.076 10.653 1.00 97.44 97 TRP A O 1
ATOM 811 N N . PHE A 1 98 ? -5.437 -1.461 12.291 1.00 97.19 98 PHE A N 1
ATOM 812 C CA . PHE A 1 98 ? -4.235 -1.832 11.543 1.00 97.19 98 PHE A CA 1
ATOM 813 C C . PHE A 1 98 ? -4.225 -3.320 11.175 1.00 97.19 98 PHE A C 1
ATOM 815 O O . PHE A 1 98 ? -3.885 -3.663 10.045 1.00 97.19 98 PHE A O 1
ATOM 822 N N . ILE A 1 99 ? -4.621 -4.195 12.104 1.00 96.38 99 ILE A N 1
ATOM 823 C CA . ILE A 1 99 ? -4.653 -5.643 11.870 1.00 96.38 99 ILE A CA 1
ATOM 824 C C . ILE A 1 99 ? -5.741 -6.023 10.870 1.00 96.38 99 ILE A C 1
ATOM 826 O O . ILE A 1 99 ? -5.467 -6.736 9.906 1.00 96.38 99 ILE A O 1
ATOM 830 N N . LEU A 1 100 ? -6.964 -5.536 11.072 1.00 97.62 100 LEU A N 1
ATOM 831 C CA . LEU A 1 100 ? -8.081 -5.800 10.172 1.00 97.62 100 LEU A CA 1
ATOM 832 C C . LEU A 1 100 ? -7.783 -5.275 8.764 1.00 97.62 100 LEU A C 1
ATOM 834 O O . LEU A 1 100 ? -7.909 -6.016 7.795 1.00 97.62 100 LEU A O 1
ATOM 838 N N . PHE A 1 101 ? -7.325 -4.026 8.661 1.00 98.25 101 PHE A N 1
ATOM 839 C CA . PHE A 1 101 ? -6.969 -3.408 7.390 1.00 98.25 101 PHE A CA 1
ATOM 840 C C . PHE A 1 101 ? -5.870 -4.189 6.671 1.00 98.25 101 PHE A C 1
ATOM 842 O O . PHE A 1 101 ? -6.006 -4.457 5.484 1.00 98.25 101 PHE A O 1
ATOM 849 N N . GLY A 1 102 ? -4.822 -4.611 7.386 1.00 97.75 102 GLY A N 1
ATOM 850 C CA . GLY A 1 102 ? -3.759 -5.440 6.821 1.00 97.75 102 GLY A CA 1
ATOM 851 C C . GLY A 1 102 ? -4.276 -6.720 6.169 1.00 97.75 102 GLY A C 1
ATOM 852 O O . GLY A 1 102 ? -3.885 -7.021 5.047 1.00 97.75 102 GLY A O 1
ATOM 853 N N . ASN A 1 103 ? -5.183 -7.443 6.830 1.00 97.62 103 ASN A N 1
ATOM 854 C CA . ASN A 1 103 ? -5.753 -8.672 6.269 1.00 97.62 103 ASN A CA 1
ATOM 855 C C . ASN A 1 103 ? -6.669 -8.391 5.070 1.00 97.62 103 ASN A C 1
ATOM 857 O O . ASN A 1 103 ? -6.480 -9.004 4.027 1.00 97.62 103 ASN A O 1
ATOM 861 N N . LEU A 1 104 ? -7.573 -7.407 5.170 1.00 98.19 104 LEU A N 1
ATOM 862 C CA . LEU A 1 104 ? -8.454 -7.032 4.054 1.00 98.19 104 LEU A CA 1
ATOM 863 C C . LEU A 1 104 ? -7.662 -6.606 2.809 1.00 98.19 104 LEU A C 1
ATOM 865 O O . LEU A 1 104 ? -8.025 -6.948 1.689 1.00 98.19 104 LEU A O 1
ATOM 869 N N . VAL A 1 105 ? -6.559 -5.873 2.997 1.00 98.44 105 VAL A N 1
ATOM 870 C CA . VAL A 1 105 ? -5.669 -5.494 1.892 1.00 98.44 105 VAL A CA 1
ATOM 871 C C . VAL A 1 105 ? -5.019 -6.719 1.256 1.00 98.44 105 VAL A C 1
ATOM 873 O O . VAL A 1 105 ? -4.924 -6.764 0.037 1.00 98.44 105 VAL A O 1
ATOM 876 N N . LEU A 1 106 ? -4.570 -7.700 2.040 1.00 97.62 106 LEU A N 1
ATOM 877 C CA . LEU A 1 106 ? -3.931 -8.900 1.491 1.00 97.62 106 LEU A CA 1
ATOM 878 C C . LEU A 1 106 ? -4.916 -9.834 0.778 1.00 97.62 106 LEU A C 1
ATOM 880 O O . LEU A 1 106 ? -4.506 -10.504 -0.168 1.00 97.62 106 LEU A O 1
ATOM 884 N N . ASP A 1 107 ? -6.183 -9.851 1.192 1.00 97.50 107 ASP A N 1
ATOM 885 C CA . ASP A 1 107 ? -7.239 -10.590 0.493 1.00 97.50 107 ASP A CA 1
ATOM 886 C C . ASP A 1 107 ? -7.539 -9.964 -0.884 1.00 97.50 107 ASP A C 1
ATOM 888 O O . ASP A 1 107 ? -7.667 -10.675 -1.880 1.00 97.50 107 ASP A O 1
ATOM 892 N N . GLU A 1 108 ? -7.590 -8.630 -0.965 1.00 98.19 108 GLU A N 1
ATOM 893 C CA . GLU A 1 108 ? -7.883 -7.900 -2.211 1.00 98.19 108 GLU A CA 1
ATOM 894 C C . GLU A 1 108 ? -6.661 -7.713 -3.129 1.00 98.19 108 GLU A C 1
ATOM 896 O O . GLU A 1 108 ? -6.795 -7.592 -4.350 1.00 98.19 108 GLU A O 1
ATOM 901 N N . CYS A 1 109 ? -5.465 -7.631 -2.548 1.00 97.94 109 CYS A N 1
ATOM 902 C CA . CYS A 1 109 ? -4.199 -7.361 -3.231 1.00 97.94 109 CYS A CA 1
ATOM 903 C C . CYS A 1 109 ? -3.138 -8.397 -2.811 1.00 97.94 109 CYS A C 1
ATOM 905 O O . CYS A 1 109 ? -2.186 -8.059 -2.092 1.00 97.94 109 CYS A O 1
ATOM 907 N N . PRO A 1 110 ? -3.269 -9.665 -3.249 1.00 96.38 110 PRO A N 1
ATOM 908 C CA . PRO A 1 110 ? -2.337 -10.737 -2.889 1.00 96.38 110 PRO A CA 1
ATOM 909 C C . PRO A 1 110 ? -0.907 -10.504 -3.405 1.00 96.38 110 PRO A C 1
ATOM 911 O O . PRO A 1 110 ? 0.039 -11.136 -2.933 1.00 96.38 110 PRO A O 1
ATOM 914 N N . GLU A 1 111 ? -0.719 -9.576 -4.346 1.00 95.94 111 GLU A N 1
ATOM 915 C CA . GLU A 1 111 ? 0.576 -9.145 -4.878 1.00 95.94 111 GLU A CA 1
ATOM 916 C C . GLU A 1 111 ? 1.425 -8.404 -3.836 1.00 95.94 111 GLU A C 1
ATOM 918 O O . GLU A 1 111 ? 2.638 -8.248 -4.014 1.00 95.94 111 GLU A O 1
ATOM 923 N N . LEU A 1 112 ? 0.798 -7.953 -2.748 1.00 97.25 112 LEU A N 1
ATOM 924 C CA . LEU A 1 112 ? 1.451 -7.225 -1.676 1.00 97.25 112 LEU A CA 1
ATOM 925 C C . LEU A 1 112 ? 1.967 -8.151 -0.567 1.00 97.25 112 LEU A C 1
ATOM 927 O O . LEU A 1 112 ? 1.450 -9.236 -0.286 1.00 97.25 112 LEU A O 1
ATOM 931 N N . GLU A 1 113 ? 3.009 -7.665 0.091 1.00 95.94 113 GLU A N 1
ATOM 932 C CA . GLU A 1 113 ? 3.464 -8.064 1.415 1.00 95.94 113 GLU A CA 1
ATOM 933 C C . GLU A 1 113 ? 3.130 -6.953 2.405 1.00 95.94 113 GLU A C 1
ATOM 935 O O . GLU A 1 113 ? 3.271 -5.767 2.098 1.00 95.94 113 GLU A O 1
ATOM 940 N N . TRP A 1 114 ? 2.740 -7.339 3.618 1.00 97.12 114 TRP A N 1
ATOM 941 C CA . TRP A 1 114 ? 2.420 -6.403 4.688 1.00 97.12 114 TRP A CA 1
ATOM 942 C C . TRP A 1 114 ? 3.444 -6.483 5.821 1.00 97.12 114 TRP A C 1
ATOM 944 O O . TRP A 1 114 ? 3.681 -7.542 6.409 1.00 97.12 114 TRP A O 1
ATOM 954 N N . GLY A 1 115 ? 4.015 -5.336 6.192 1.00 94.44 115 GLY A N 1
ATOM 955 C CA . GLY A 1 115 ? 4.998 -5.218 7.268 1.00 94.44 115 GLY A CA 1
ATOM 956 C C . GLY A 1 115 ? 4.464 -5.621 8.648 1.00 94.44 115 GLY A C 1
ATOM 957 O O . GLY A 1 115 ? 5.256 -5.943 9.536 1.00 94.44 115 GLY A O 1
ATOM 958 N N . GLY A 1 116 ? 3.139 -5.670 8.834 1.00 91.69 116 GLY A N 1
ATOM 959 C CA . GLY A 1 116 ? 2.502 -6.190 10.047 1.00 91.69 116 GLY A CA 1
ATOM 960 C C . GLY A 1 116 ? 2.731 -7.688 10.286 1.00 91.69 116 GLY A C 1
ATOM 961 O O . GLY A 1 116 ? 2.647 -8.139 11.425 1.00 91.69 116 GLY A O 1
ATOM 962 N N . GLN A 1 117 ? 3.089 -8.457 9.250 1.00 91.12 117 GLN A N 1
ATOM 963 C CA . GLN A 1 117 ? 3.416 -9.885 9.377 1.00 91.12 117 GLN A CA 1
ATOM 964 C C . GLN A 1 117 ? 4.880 -10.132 9.784 1.00 91.12 117 GLN A C 1
ATOM 966 O O . GLN A 1 117 ? 5.248 -11.251 10.157 1.00 91.12 117 GLN A O 1
ATOM 971 N N . ASN A 1 118 ? 5.737 -9.105 9.747 1.00 85.56 118 ASN A N 1
ATOM 972 C CA . ASN A 1 118 ? 7.145 -9.245 10.104 1.00 85.56 118 ASN A CA 1
ATOM 973 C C . ASN A 1 118 ? 7.319 -9.329 11.630 1.00 85.56 118 ASN A C 1
ATOM 975 O O . ASN A 1 118 ? 7.225 -8.329 12.343 1.00 85.56 118 ASN A O 1
ATOM 979 N N . ARG A 1 119 ? 7.642 -10.530 12.128 1.00 79.44 119 ARG A N 1
ATOM 980 C CA . ARG A 1 119 ? 7.844 -10.801 13.565 1.00 79.44 119 ARG A CA 1
ATOM 981 C C . ARG A 1 119 ? 9.098 -10.150 14.160 1.00 79.44 119 ARG A C 1
ATOM 983 O O . ARG A 1 119 ? 9.176 -10.010 15.374 1.00 79.44 119 ARG A O 1
ATOM 990 N N . LYS A 1 120 ? 10.093 -9.795 13.339 1.00 79.69 120 LYS A N 1
ATOM 991 C CA . LYS A 1 120 ? 11.367 -9.209 13.801 1.00 79.69 120 LYS A CA 1
ATOM 992 C C . LYS A 1 120 ? 11.336 -7.682 13.830 1.00 79.69 120 LYS A C 1
ATOM 994 O O . LYS A 1 120 ? 12.028 -7.077 14.639 1.00 79.69 120 LYS A O 1
ATOM 999 N N . SER A 1 121 ? 10.566 -7.072 12.931 1.00 79.81 121 SER A N 1
ATOM 1000 C CA . SER A 1 121 ? 10.438 -5.619 12.805 1.00 79.81 121 SER A CA 1
ATOM 1001 C C . SER A 1 121 ? 9.058 -5.280 12.252 1.00 79.81 121 SER A C 1
ATOM 1003 O O . SER A 1 121 ? 8.880 -5.079 11.050 1.00 79.81 121 SER A O 1
ATOM 1005 N N . THR A 1 122 ? 8.057 -5.311 13.129 1.00 87.62 122 THR A N 1
ATOM 1006 C CA . THR A 1 122 ? 6.659 -5.113 12.744 1.00 87.62 122 THR A CA 1
ATOM 1007 C C . THR A 1 122 ? 6.423 -3.663 12.345 1.00 87.62 122 THR A C 1
ATOM 1009 O O . THR A 1 122 ? 6.591 -2.752 13.156 1.00 87.62 122 THR A O 1
ATOM 1012 N N . ASN A 1 123 ? 5.991 -3.451 11.104 1.00 91.81 123 ASN A N 1
ATOM 1013 C CA . ASN A 1 123 ? 5.568 -2.148 10.609 1.00 91.81 123 ASN A CA 1
ATOM 1014 C C . ASN A 1 123 ? 4.157 -2.256 10.026 1.00 91.81 123 ASN A C 1
ATOM 1016 O O . ASN A 1 123 ? 3.977 -2.568 8.852 1.00 91.81 123 ASN A O 1
ATOM 1020 N N . TYR A 1 124 ? 3.155 -1.989 10.862 1.00 94.88 124 TYR A N 1
ATOM 1021 C CA . TYR A 1 124 ? 1.745 -2.122 10.494 1.00 94.88 124 TYR A CA 1
ATOM 1022 C C . TYR A 1 124 ? 1.282 -1.170 9.386 1.00 94.88 124 TYR A C 1
ATOM 1024 O O . TYR A 1 124 ? 0.251 -1.424 8.771 1.00 94.88 124 TYR A O 1
ATOM 1032 N N . CYS A 1 125 ? 2.012 -0.084 9.132 1.00 96.19 125 CYS A N 1
ATOM 1033 C CA . CYS A 1 125 ? 1.626 0.881 8.105 1.00 96.19 125 CYS A CA 1
ATOM 1034 C C . CYS A 1 125 ? 2.030 0.422 6.702 1.00 96.19 125 CYS A C 1
ATOM 1036 O O . CYS A 1 125 ? 1.425 0.859 5.731 1.00 96.19 125 CYS A O 1
ATOM 1038 N N . HIS A 1 126 ? 3.047 -0.434 6.607 1.00 96.50 126 HIS A N 1
ATOM 1039 C CA . HIS A 1 126 ? 3.819 -0.625 5.391 1.00 96.50 126 HIS A CA 1
ATOM 1040 C C . HIS A 1 126 ? 3.315 -1.777 4.534 1.00 96.50 126 HIS A C 1
ATOM 1042 O O . HIS A 1 126 ? 3.215 -2.910 5.009 1.00 96.50 126 HIS A O 1
ATOM 1048 N N . PHE A 1 127 ? 3.092 -1.498 3.257 1.00 97.50 127 PHE A N 1
ATOM 1049 C CA . PHE A 1 127 ? 2.796 -2.481 2.226 1.00 97.50 127 PHE A CA 1
ATOM 1050 C C . PHE A 1 127 ? 3.791 -2.329 1.085 1.00 97.50 127 PHE A C 1
ATOM 1052 O O . PHE A 1 127 ? 4.123 -1.211 0.696 1.00 97.50 127 PHE A O 1
ATOM 1059 N N . GLN A 1 128 ? 4.249 -3.442 0.525 1.00 96.50 128 GLN A N 1
ATOM 1060 C CA . GLN A 1 128 ? 5.175 -3.442 -0.605 1.00 96.50 128 GLN A CA 1
ATOM 1061 C C . GLN A 1 128 ? 4.795 -4.514 -1.619 1.00 96.50 128 GLN A C 1
ATOM 1063 O O . GLN A 1 128 ? 4.251 -5.548 -1.242 1.00 96.50 128 GLN A O 1
ATOM 1068 N N . LEU A 1 129 ? 5.108 -4.298 -2.895 1.00 96.31 129 LEU A N 1
ATOM 1069 C CA . LEU A 1 129 ? 5.000 -5.361 -3.893 1.00 96.31 129 LEU A CA 1
ATOM 1070 C C . LEU A 1 129 ? 5.966 -6.497 -3.547 1.00 96.31 129 LEU A C 1
ATOM 1072 O O . LEU A 1 129 ? 7.139 -6.265 -3.238 1.00 96.31 129 LEU A O 1
ATOM 1076 N N . ARG A 1 130 ? 5.477 -7.733 -3.652 1.00 94.88 130 ARG A N 1
ATOM 1077 C CA . ARG A 1 130 ? 6.305 -8.936 -3.561 1.00 94.88 130 ARG A CA 1
ATOM 1078 C C . ARG A 1 130 ? 7.400 -8.890 -4.617 1.00 94.88 130 ARG A C 1
ATOM 1080 O O . ARG A 1 130 ? 7.147 -8.593 -5.784 1.00 94.88 130 ARG A O 1
ATOM 1087 N N . ARG A 1 131 ? 8.617 -9.280 -4.232 1.00 91.50 131 ARG A N 1
ATOM 1088 C CA . ARG A 1 131 ? 9.757 -9.331 -5.162 1.00 91.50 131 ARG A CA 1
ATOM 1089 C C . ARG A 1 131 ? 9.485 -10.236 -6.367 1.00 91.50 131 ARG A C 1
ATOM 1091 O O . ARG A 1 131 ? 9.855 -9.866 -7.472 1.00 91.50 131 ARG A O 1
ATOM 1098 N N . ALA A 1 132 ? 8.837 -11.383 -6.155 1.00 92.44 132 ALA A N 1
ATOM 1099 C CA . ALA A 1 132 ? 8.479 -12.304 -7.236 1.00 92.44 132 ALA A CA 1
ATOM 1100 C C . ALA A 1 132 ? 7.583 -11.624 -8.284 1.00 92.44 132 ALA A C 1
ATOM 1102 O O . ALA A 1 132 ? 7.909 -11.641 -9.462 1.00 92.44 132 ALA A O 1
ATOM 1103 N N . ILE A 1 133 ? 6.549 -10.899 -7.840 1.00 92.50 133 ILE A N 1
ATOM 1104 C CA . ILE A 1 133 ? 5.639 -10.165 -8.730 1.00 92.50 133 ILE A CA 1
ATOM 1105 C C . ILE A 1 133 ? 6.385 -9.120 -9.565 1.00 92.50 133 ILE A C 1
ATOM 1107 O O . ILE A 1 133 ? 6.109 -8.983 -10.753 1.00 92.50 133 ILE A O 1
ATOM 1111 N N . LEU A 1 134 ? 7.335 -8.397 -8.963 1.00 90.88 134 LEU A N 1
ATOM 1112 C CA . LEU A 1 134 ? 8.158 -7.430 -9.695 1.00 90.88 134 LEU A CA 1
ATOM 1113 C C . LEU A 1 134 ? 8.996 -8.114 -10.780 1.00 90.88 134 LEU A C 1
ATOM 1115 O O . LEU A 1 134 ? 8.988 -7.664 -11.919 1.00 90.88 134 LEU A O 1
ATOM 1119 N N . VAL A 1 135 ? 9.692 -9.200 -10.429 1.00 91.25 135 VAL A N 1
ATOM 1120 C CA . VAL A 1 135 ? 10.568 -9.937 -11.354 1.00 91.25 135 VAL A CA 1
ATOM 1121 C C . VAL A 1 135 ? 9.773 -10.530 -12.518 1.00 91.25 135 VAL A C 1
ATOM 1123 O O . VAL A 1 135 ? 10.179 -10.365 -13.665 1.00 91.25 135 VAL A O 1
ATOM 1126 N N . ASP A 1 136 ? 8.614 -11.127 -12.239 1.00 92.19 136 ASP A N 1
ATOM 1127 C CA . ASP A 1 136 ? 7.754 -11.766 -13.244 1.00 92.19 136 ASP A CA 1
ATOM 1128 C C . ASP A 1 136 ? 7.136 -10.764 -14.238 1.00 92.19 136 ASP A C 1
ATOM 1130 O O . ASP A 1 136 ? 6.603 -11.160 -15.272 1.00 92.19 136 ASP A O 1
ATOM 1134 N N . ASN A 1 137 ? 7.192 -9.460 -13.940 1.00 90.62 137 ASN A N 1
ATOM 1135 C CA . ASN A 1 137 ? 6.599 -8.404 -14.761 1.00 90.62 137 ASN A CA 1
ATOM 1136 C C . ASN A 1 137 ? 7.630 -7.453 -15.391 1.00 90.62 137 ASN A C 1
ATOM 1138 O O . ASN A 1 137 ? 7.225 -6.459 -15.998 1.00 90.62 137 ASN A O 1
ATOM 1142 N N . LEU A 1 138 ? 8.934 -7.743 -15.299 1.00 90.38 138 LEU A N 1
ATOM 1143 C CA . LEU A 1 138 ? 9.986 -6.873 -15.850 1.00 90.38 138 LEU A CA 1
ATOM 1144 C C . LEU A 1 138 ? 9.886 -6.685 -17.369 1.00 90.38 138 LEU A C 1
ATOM 1146 O O . LEU A 1 138 ? 10.195 -5.603 -17.859 1.00 90.38 138 LEU A O 1
ATOM 1150 N N . ASP A 1 139 ? 9.399 -7.686 -18.104 1.00 90.50 139 ASP A N 1
ATOM 1151 C CA . ASP A 1 139 ? 9.202 -7.578 -19.557 1.00 90.50 139 ASP A CA 1
ATOM 1152 C C . ASP A 1 139 ? 8.104 -6.565 -19.919 1.00 90.50 139 ASP A C 1
ATOM 1154 O O . ASP A 1 139 ? 8.168 -5.900 -20.952 1.00 90.50 139 ASP A O 1
ATOM 1158 N N . LYS A 1 140 ? 7.086 -6.432 -19.059 1.00 92.12 140 LYS A N 1
ATOM 1159 C CA . LYS A 1 140 ? 5.950 -5.522 -19.262 1.00 92.12 140 LYS A CA 1
ATOM 1160 C C . LYS A 1 140 ? 6.215 -4.134 -18.684 1.00 92.12 140 LYS A C 1
ATOM 1162 O O . LYS A 1 140 ? 5.789 -3.134 -19.260 1.00 92.12 140 LYS A O 1
ATOM 1167 N N . TYR A 1 141 ? 6.905 -4.078 -17.550 1.00 89.81 141 TYR A N 1
ATOM 1168 C CA . TYR A 1 141 ? 7.255 -2.851 -16.845 1.00 89.81 141 TYR A CA 1
ATOM 1169 C C . TYR A 1 141 ? 8.758 -2.845 -16.535 1.00 89.81 141 TYR A C 1
ATOM 1171 O O . TYR A 1 141 ? 9.153 -3.119 -15.399 1.00 89.81 141 TYR A O 1
ATOM 1179 N N . PRO A 1 142 ? 9.615 -2.530 -17.524 1.00 89.69 142 PRO A N 1
ATOM 1180 C CA . PRO A 1 142 ? 11.053 -2.471 -17.305 1.00 89.69 142 PRO A CA 1
ATOM 1181 C C . PRO A 1 142 ? 11.394 -1.465 -16.205 1.00 89.69 142 PRO A C 1
ATOM 1183 O O . PRO A 1 142 ? 11.070 -0.279 -16.305 1.00 89.69 142 PRO A O 1
ATOM 1186 N N . CYS A 1 143 ? 12.038 -1.932 -15.137 1.00 88.75 143 CYS A N 1
ATOM 1187 C CA . CYS A 1 143 ? 12.421 -1.086 -14.014 1.00 88.75 143 CYS A CA 1
ATOM 1188 C C . CYS A 1 143 ? 13.647 -1.621 -13.273 1.00 88.75 143 CYS A C 1
ATOM 1190 O O . CYS A 1 143 ? 13.956 -2.813 -13.319 1.00 88.75 143 CYS A O 1
ATOM 1192 N N . VAL A 1 144 ? 14.312 -0.748 -12.517 1.00 84.56 144 VAL A N 1
ATOM 1193 C CA . VAL A 1 144 ? 15.308 -1.171 -11.526 1.00 84.56 144 VAL A CA 1
ATOM 1194 C C . VAL A 1 144 ? 14.579 -1.850 -10.370 1.00 84.56 144 VAL A C 1
ATOM 1196 O O . VAL A 1 144 ? 13.846 -1.190 -9.635 1.00 84.56 144 VAL A O 1
ATOM 1199 N N . ALA A 1 145 ? 14.784 -3.156 -10.194 1.00 70.44 145 ALA A N 1
ATOM 1200 C CA . ALA A 1 145 ? 14.263 -3.891 -9.046 1.00 70.44 145 ALA A CA 1
ATOM 1201 C C . ALA A 1 145 ? 15.115 -3.584 -7.792 1.00 70.44 145 ALA A C 1
ATOM 1203 O O . ALA A 1 145 ? 16.308 -3.899 -7.796 1.00 70.44 145 ALA A O 1
ATOM 1204 N N . PRO A 1 146 ? 14.542 -2.985 -6.727 1.00 61.31 146 PRO A N 1
ATOM 1205 C CA . PRO A 1 146 ? 15.256 -2.763 -5.469 1.00 61.31 146 PRO A CA 1
ATOM 1206 C C . PRO A 1 146 ? 15.554 -4.062 -4.704 1.00 61.31 146 PRO A C 1
ATOM 1208 O O . PRO A 1 146 ? 14.850 -5.085 -4.911 1.00 61.31 146 PRO A O 1
#

Secondary structure (DSSP, 8-state):
-PPP--STTB-HHHHHHHHHIIIIIIIHHT-SEEEEE--B-HHHHHHHHHTTS---SS-TTB-BTTSSS-B-B-EEEEEEEESEEE--TTSHHHHHHHHHHHHHHHHH-TTEEEGGG-SSS--TTEEEE-HHHHHHTTTTS-----

Mean predicted aligned error: 3.99 Å

pLDDT: mean 91.66, std 7.11, range [61.31, 98.44]

Solvent-accessible surface area (backbone atoms only — not comparable to full-atom values): 8135 Å² total; per-residue (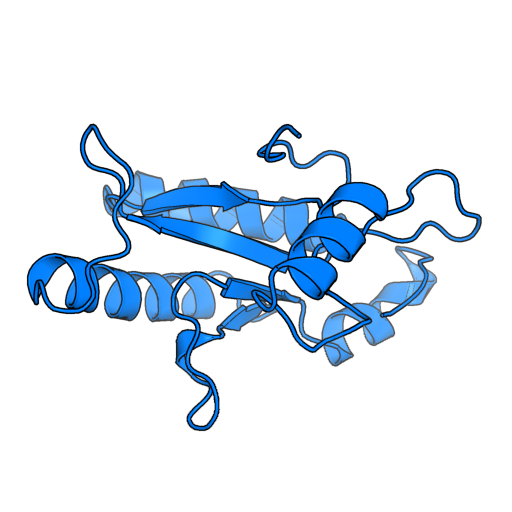Å²): 134,87,75,34,7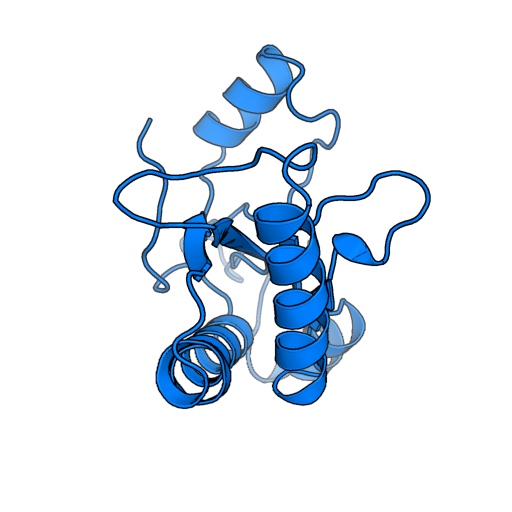0,60,58,89,49,37,31,68,72,50,43,56,40,52,52,47,40,46,54,69,40,29,59,67,65,66,44,55,55,40,80,55,36,27,42,34,51,66,69,61,51,53,52,34,41,75,68,68,76,40,89,67,92,75,55,53,26,40,44,40,77,86,44,89,59,25,25,43,7,42,26,38,29,42,35,39,44,74,103,48,81,50,84,57,65,85,40,66,68,57,36,48,48,42,53,54,50,53,51,53,42,42,73,77,31,67,61,46,43,55,30,59,73,36,87,90,66,65,34,62,38,36,35,29,59,33,69,65,62,53,62,79,34,33,91,82,54,64,49,52,80,131

Foldseek 3Di:
DDADQDCPQAFPLVVVLVVLLVVVPCVVVVQQKGWGHAADELVRVVVCCVVVVDVDNDDLNYWDVVDVVTAGRFKTFMFGDDPDTDPPCVPVVRVVSLVVSQVSSCVRRVQKDAQCPDPVRRDSGMIGGDLVVCVVCCVVRPHDRD

Sequence (146 aa):
MKIERVTDMCHPLMVDCIERINNKVINAHNAPMRLFESGRTHDRHSMLIQRGKTKDVVSRHLFNIKNDPPLFCTAVDYVYYDKKWSWNLRDSTIQSWFILFGNLVLDECPELEWGGQNRKSTNYCHFQLRRAILVDNLDKYPCVAP

Nearest PDB structures (foldseek):
  5opz-assembly2_B  TM=7.845E-01  e=3.091E-07  Serratia marcescens
  8q2g-assembly1_A  TM=6.645E-01  e=2.091E-06  Escherichia phage ECD7
  6akv-assembly1_A  TM=7.199E-01  e=3.805E-05  Bacillus phage B4
  4fym-assembly2_D  TM=3.887E-01  e=8.609E+00  Plasmodium falciparum

Radius of gyration: 15.05 Å; Cα contacts (8 Å, |Δi|>4): 237; chains: 1; bounding box: 37×30×42 Å